Protein AF-D9IA15-F1 (afdb_monomer)

pLDDT: mean 74.92, std 21.13, range [34.94, 98.69]

Solvent-accessible surface area (backbone atoms only — not comparable to full-atom values): 10918 Å² total; per-residue (Å²): 131,85,79,84,73,92,75,78,98,64,88,63,81,56,64,67,62,35,51,58,47,46,58,55,49,53,54,52,48,52,52,50,48,54,51,46,24,70,76,64,78,39,89,44,71,47,84,44,70,44,101,82,72,50,74,47,75,50,49,75,66,58,60,62,61,53,48,55,53,44,51,67,69,75,46,79,80,67,70,79,88,61,93,85,77,78,96,66,95,73,83,55,70,68,56,56,53,51,52,52,50,52,52,51,50,52,46,65,77,61,70,74,61,72,66,54,62,63,48,51,54,53,51,53,50,53,52,54,52,53,48,52,53,54,49,50,52,54,51,53,60,59,59,78,72,68,88,87,86,87,88,83,83,88,85,90,83,89,87,84,87,86,82,80,72,90,126

Structure (mmCIF, N/CA/C/O backbone):
data_AF-D9IA15-F1
#
_entry.id   AF-D9IA15-F1
#
loop_
_atom_site.group_PDB
_atom_site.id
_atom_site.type_symbol
_atom_site.label_atom_id
_atom_site.label_alt_id
_atom_site.label_comp_id
_atom_site.label_asym_id
_atom_site.label_entity_id
_atom_site.label_seq_id
_atom_site.pdbx_PDB_ins_code
_atom_site.Cartn_x
_atom_site.Cartn_y
_atom_site.Cartn_z
_atom_site.occupancy
_atom_site.B_iso_or_equiv
_atom_site.auth_seq_id
_atom_site.aut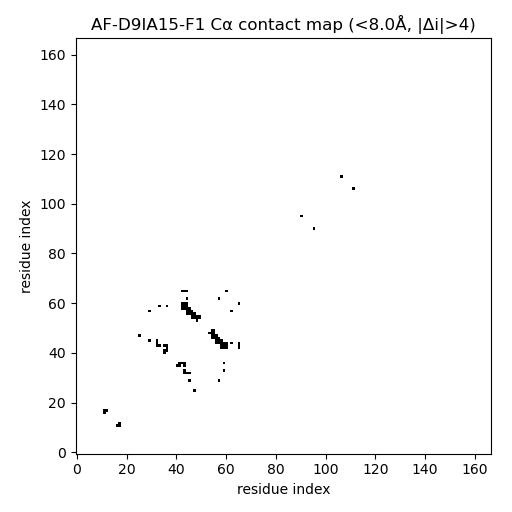h_comp_id
_atom_site.auth_asym_id
_atom_site.auth_atom_id
_atom_site.pdbx_PDB_model_num
ATOM 1 N N . MET A 1 1 ? 13.917 21.737 -16.383 1.00 47.88 1 MET A N 1
ATOM 2 C CA . MET A 1 1 ? 13.355 20.411 -16.019 1.00 47.88 1 MET A CA 1
ATOM 3 C C . MET A 1 1 ? 12.370 19.985 -17.099 1.00 47.88 1 MET A C 1
ATOM 5 O O . MET A 1 1 ? 11.579 20.823 -17.512 1.00 47.88 1 MET A O 1
ATOM 9 N N . ALA A 1 2 ? 12.398 18.733 -17.567 1.00 50.28 2 ALA A N 1
ATOM 10 C CA . ALA A 1 2 ? 11.436 18.267 -18.571 1.00 50.28 2 ALA A CA 1
ATOM 11 C C . ALA A 1 2 ? 10.003 18.272 -18.002 1.00 50.28 2 ALA A C 1
ATOM 13 O O . ALA A 1 2 ? 9.756 17.688 -16.943 1.00 50.28 2 ALA A O 1
ATOM 14 N N . ARG A 1 3 ? 9.051 18.919 -18.694 1.00 65.31 3 ARG A N 1
ATOM 15 C CA . ARG A 1 3 ? 7.629 18.853 -18.320 1.00 65.31 3 ARG A CA 1
ATOM 16 C C . ARG A 1 3 ? 7.146 17.406 -18.434 1.00 65.31 3 ARG A C 1
ATOM 18 O O . ARG A 1 3 ? 7.386 16.728 -19.429 1.00 65.31 3 ARG A O 1
ATOM 25 N N . ARG A 1 4 ? 6.439 16.935 -17.406 1.00 82.19 4 ARG A N 1
ATOM 26 C CA . ARG A 1 4 ? 5.844 15.596 -17.374 1.00 82.19 4 ARG A CA 1
ATOM 27 C C . ARG A 1 4 ? 4.696 15.538 -18.387 1.00 82.19 4 ARG A C 1
ATOM 29 O O . ARG A 1 4 ? 3.660 16.153 -18.160 1.00 82.19 4 ARG A O 1
ATOM 36 N N . GLY A 1 5 ? 4.895 14.826 -19.496 1.00 86.62 5 GLY A N 1
ATOM 37 C CA . GLY A 1 5 ? 3.876 14.668 -20.538 1.00 86.62 5 GLY A CA 1
ATOM 38 C C . GLY A 1 5 ? 2.603 13.971 -20.042 1.00 86.62 5 GLY A C 1
ATOM 39 O O . GLY A 1 5 ? 2.627 13.240 -19.044 1.00 86.62 5 GLY A O 1
ATOM 40 N N . ARG A 1 6 ? 1.491 14.185 -20.760 1.00 89.56 6 ARG A N 1
ATOM 41 C CA . ARG A 1 6 ? 0.230 13.453 -20.553 1.00 89.56 6 ARG A CA 1
ATOM 42 C C . ARG A 1 6 ? 0.479 11.954 -20.761 1.00 89.56 6 ARG A C 1
ATOM 44 O O . ARG A 1 6 ? 1.262 11.562 -21.620 1.00 89.56 6 ARG A O 1
ATOM 51 N N . VAL A 1 7 ? -0.173 11.119 -19.956 1.00 91.62 7 VAL A N 1
ATOM 52 C CA . VAL A 1 7 ? -0.067 9.655 -20.029 1.00 91.62 7 VAL A CA 1
ATOM 53 C C . VAL A 1 7 ? -1.474 9.078 -20.092 1.00 91.62 7 VAL A C 1
ATOM 55 O O . VAL A 1 7 ? -2.338 9.497 -19.326 1.00 91.62 7 VAL A O 1
ATOM 58 N N . GLU A 1 8 ? -1.688 8.119 -20.985 1.00 95.25 8 GLU A N 1
ATOM 59 C CA . GLU A 1 8 ? -2.946 7.380 -21.114 1.00 95.25 8 GLU A CA 1
ATOM 60 C C . GLU A 1 8 ? -3.242 6.547 -19.854 1.00 95.25 8 GLU A C 1
ATOM 62 O O . GLU A 1 8 ? -2.332 6.013 -19.208 1.00 95.25 8 GLU A O 1
ATOM 67 N N . LEU A 1 9 ? -4.524 6.408 -19.507 1.00 95.94 9 LEU A N 1
ATOM 68 C CA . LEU A 1 9 ? -4.978 5.563 -18.399 1.00 95.94 9 LEU A CA 1
ATOM 69 C C . LEU A 1 9 ? -5.140 4.110 -18.859 1.00 95.94 9 LEU A C 1
ATOM 71 O O . LEU A 1 9 ? -6.241 3.582 -18.954 1.00 95.94 9 LEU A O 1
ATOM 75 N N . ARG A 1 10 ? -4.006 3.464 -19.133 1.00 96.69 10 ARG A N 1
ATOM 76 C CA . ARG A 1 10 ? -3.908 2.021 -19.387 1.00 96.69 10 ARG A CA 1
ATOM 77 C C . ARG A 1 10 ? -2.707 1.411 -18.669 1.00 96.69 10 ARG A C 1
ATOM 79 O O . ARG A 1 10 ? -1.877 2.123 -18.089 1.00 96.69 10 ARG A O 1
ATOM 86 N N . ARG A 1 11 ? -2.607 0.083 -18.715 1.00 95.81 11 ARG A N 1
ATOM 87 C CA . ARG A 1 11 ? -1.421 -0.653 -18.270 1.00 95.81 11 ARG A CA 1
ATOM 88 C C . ARG A 1 11 ? -0.185 -0.155 -19.037 1.00 95.81 11 ARG A C 1
ATOM 90 O O . ARG A 1 11 ? -0.227 0.132 -20.229 1.00 95.81 11 ARG A O 1
ATOM 97 N N . ILE A 1 12 ? 0.913 0.023 -18.306 1.00 96.38 12 ILE A N 1
ATOM 98 C CA . ILE A 1 12 ? 2.218 0.389 -18.868 1.00 96.38 12 ILE A CA 1
ATOM 99 C C . ILE A 1 12 ? 2.915 -0.924 -19.194 1.00 96.38 12 ILE A C 1
ATOM 101 O O . ILE A 1 12 ? 3.236 -1.643 -18.251 1.00 96.38 12 ILE A O 1
ATOM 105 N N . GLU A 1 13 ? 3.143 -1.255 -20.465 1.00 96.69 13 GLU A N 1
ATOM 106 C CA . GLU A 1 13 ? 3.690 -2.579 -20.807 1.00 96.69 13 GLU A CA 1
ATOM 107 C C . GLU A 1 13 ? 5.184 -2.732 -20.515 1.00 96.69 13 GLU A C 1
ATOM 109 O O . GLU A 1 13 ? 5.575 -3.754 -19.944 1.00 96.69 13 GLU A O 1
ATOM 114 N N . ASP A 1 14 ? 5.999 -1.704 -20.781 1.00 96.12 14 ASP A N 1
ATOM 115 C CA . ASP A 1 14 ? 7.417 -1.719 -20.405 1.00 96.12 14 ASP A CA 1
ATOM 116 C C . ASP A 1 14 ? 7.585 -1.918 -18.888 1.00 96.12 14 ASP A C 1
ATOM 118 O O . ASP A 1 14 ? 7.129 -1.111 -18.069 1.00 96.12 14 ASP A O 1
ATOM 122 N N . ARG A 1 15 ? 8.276 -3.002 -18.519 1.00 95.75 15 ARG A N 1
ATOM 123 C CA . ARG A 1 15 ? 8.508 -3.426 -17.135 1.00 95.75 15 ARG A CA 1
ATOM 124 C C . ARG A 1 15 ? 9.293 -2.379 -16.346 1.00 95.75 15 ARG A C 1
ATOM 126 O O . ARG A 1 15 ? 8.945 -2.126 -15.192 1.00 95.75 15 ARG A O 1
ATOM 133 N N . THR A 1 16 ? 10.295 -1.746 -16.954 1.00 96.06 16 THR A N 1
ATOM 134 C CA . THR A 1 16 ? 11.171 -0.781 -16.271 1.00 96.06 16 THR A CA 1
ATOM 135 C C . THR A 1 16 ? 10.418 0.517 -15.983 1.00 96.06 16 THR A C 1
ATOM 137 O O . THR A 1 16 ? 10.344 0.959 -14.832 1.00 96.06 16 THR A O 1
ATOM 140 N N . SER A 1 17 ? 9.742 1.079 -16.989 1.00 95.00 17 SER A N 1
ATOM 141 C CA . SER A 1 17 ? 8.851 2.232 -16.821 1.00 95.00 17 SER A CA 1
ATOM 142 C C . SER A 1 17 ? 7.711 1.942 -15.852 1.00 95.00 17 SER A C 1
ATOM 144 O O . SER A 1 17 ? 7.372 2.814 -15.049 1.00 95.00 17 SER A O 1
ATOM 146 N N . ARG A 1 18 ? 7.120 0.738 -15.891 1.00 96.25 18 ARG A N 1
ATOM 147 C CA . ARG A 1 18 ? 6.071 0.317 -14.951 1.00 96.25 18 ARG A CA 1
ATOM 148 C C . ARG A 1 18 ? 6.595 0.301 -13.517 1.00 96.25 18 ARG A C 1
ATOM 150 O O . ARG A 1 18 ? 5.937 0.883 -12.661 1.00 96.25 18 ARG A O 1
ATOM 157 N N . GLN A 1 19 ? 7.784 -0.250 -13.262 1.00 96.38 19 GLN A N 1
ATOM 158 C CA . GLN A 1 19 ? 8.394 -0.281 -11.926 1.00 96.38 19 GLN A CA 1
ATOM 159 C C . GLN A 1 19 ? 8.701 1.128 -11.392 1.00 96.38 19 GLN A C 1
ATOM 161 O O . GLN A 1 19 ? 8.292 1.481 -10.285 1.00 96.38 19 GLN A O 1
ATOM 166 N N . VAL A 1 20 ? 9.358 1.979 -12.190 1.00 96.00 20 VAL A N 1
ATOM 167 C CA . VAL A 1 20 ? 9.688 3.360 -11.785 1.00 96.00 20 VAL A CA 1
ATOM 168 C C . VAL A 1 20 ? 8.420 4.189 -11.552 1.00 96.00 20 VAL A C 1
ATOM 170 O O . VAL A 1 20 ? 8.337 4.954 -10.585 1.00 96.00 20 VAL A O 1
ATOM 173 N N . ARG A 1 21 ? 7.405 4.042 -12.415 1.00 95.62 21 ARG A N 1
ATOM 174 C CA . ARG A 1 21 ? 6.117 4.734 -12.261 1.00 95.62 21 ARG A CA 1
ATOM 175 C C . ARG A 1 21 ? 5.307 4.183 -11.091 1.00 95.62 21 ARG A C 1
ATOM 177 O O . ARG A 1 21 ? 4.674 4.996 -10.428 1.00 95.62 21 ARG A O 1
ATOM 184 N N . PHE A 1 22 ? 5.349 2.881 -10.803 1.00 97.00 22 PHE A N 1
ATOM 185 C CA . PHE A 1 22 ? 4.730 2.282 -9.617 1.00 97.00 22 PHE A CA 1
ATOM 186 C C . PHE A 1 22 ? 5.306 2.904 -8.345 1.00 97.00 22 PHE A C 1
ATOM 188 O O . PHE A 1 22 ? 4.552 3.505 -7.587 1.00 97.00 22 PHE A O 1
ATOM 195 N N . SER A 1 23 ? 6.632 2.893 -8.167 1.00 96.94 23 SER A N 1
ATOM 196 C CA . SER A 1 23 ? 7.279 3.496 -6.992 1.00 96.94 23 SER A CA 1
ATOM 197 C C . SER A 1 23 ? 6.911 4.974 -6.814 1.00 96.94 23 SER A C 1
ATOM 199 O O . SER A 1 23 ? 6.528 5.385 -5.720 1.00 96.94 23 SER A O 1
ATOM 201 N N . LYS A 1 24 ? 6.946 5.770 -7.896 1.00 96.69 24 LYS A N 1
ATOM 202 C CA . LYS A 1 24 ? 6.597 7.202 -7.850 1.00 96.69 24 LYS A CA 1
ATOM 203 C C . LYS A 1 24 ? 5.101 7.460 -7.618 1.00 96.69 24 LYS A C 1
ATOM 205 O O . LYS A 1 24 ? 4.760 8.401 -6.908 1.00 96.69 24 LYS A O 1
ATOM 210 N N . ARG A 1 25 ? 4.201 6.663 -8.212 1.00 97.44 25 ARG A N 1
ATOM 211 C CA . ARG A 1 25 ? 2.742 6.797 -8.024 1.00 97.44 25 ARG A CA 1
ATOM 212 C C . ARG A 1 25 ? 2.315 6.334 -6.632 1.00 97.44 25 ARG A C 1
ATOM 214 O O . ARG A 1 25 ? 1.553 7.051 -6.002 1.00 97.44 25 ARG A O 1
ATOM 221 N N . ARG A 1 26 ? 2.852 5.216 -6.134 1.00 98.19 26 ARG A N 1
ATOM 222 C CA . ARG A 1 26 ? 2.612 4.702 -4.777 1.00 98.19 26 ARG A CA 1
ATOM 223 C C . AR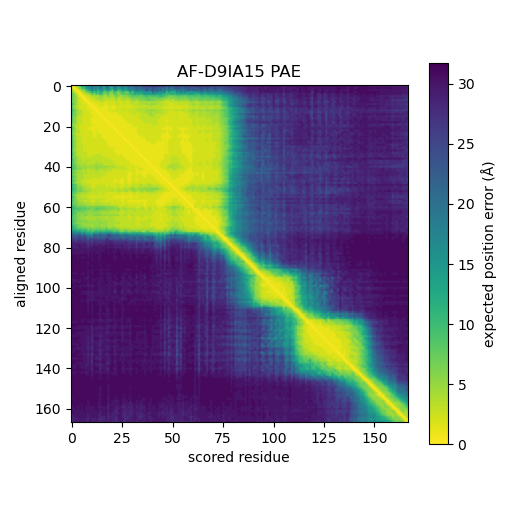G A 1 26 ? 3.019 5.723 -3.715 1.00 98.19 26 ARG A C 1
ATOM 225 O O . ARG A 1 26 ? 2.199 6.072 -2.879 1.00 98.19 26 ARG A O 1
ATOM 232 N N . ALA A 1 27 ? 4.235 6.268 -3.801 1.00 98.31 27 ALA A N 1
ATOM 233 C CA . ALA A 1 27 ? 4.694 7.305 -2.873 1.00 98.31 27 ALA A CA 1
ATOM 234 C C . ALA A 1 27 ? 3.824 8.578 -2.932 1.00 98.31 27 ALA A C 1
ATOM 236 O O . ALA A 1 27 ? 3.480 9.140 -1.897 1.00 98.31 27 ALA A O 1
ATOM 237 N N . GLY A 1 28 ? 3.420 9.010 -4.134 1.00 98.44 28 GLY A N 1
ATOM 238 C CA . GLY A 1 28 ? 2.511 10.149 -4.298 1.00 98.44 28 GLY A CA 1
ATOM 239 C C . GLY A 1 28 ? 1.103 9.900 -3.743 1.00 98.44 28 GLY A C 1
ATOM 240 O O . GLY A 1 28 ? 0.520 10.806 -3.156 1.00 98.44 28 GLY A O 1
ATOM 241 N N . LEU A 1 29 ? 0.577 8.681 -3.893 1.00 98.56 29 LEU A N 1
ATOM 242 C CA . LEU A 1 29 ? -0.713 8.268 -3.338 1.00 98.56 29 LEU A CA 1
ATOM 243 C C . LEU A 1 29 ? -0.671 8.220 -1.805 1.00 98.56 29 LEU A C 1
ATOM 245 O O . LEU A 1 29 ? -1.564 8.759 -1.166 1.00 98.56 29 LEU A O 1
ATOM 249 N N . PHE A 1 30 ? 0.395 7.663 -1.223 1.00 98.50 30 PHE A N 1
ATOM 250 C CA . PHE A 1 30 ? 0.586 7.617 0.231 1.00 98.50 30 PHE A CA 1
ATOM 251 C C . PHE A 1 30 ? 0.674 9.031 0.817 1.00 98.50 30 PHE A C 1
ATOM 253 O O . PHE A 1 30 ? 0.004 9.330 1.799 1.00 98.50 30 PHE A O 1
ATOM 260 N N . LYS A 1 31 ? 1.409 9.946 0.161 1.00 98.62 31 LYS A N 1
ATOM 261 C CA . LYS A 1 31 ? 1.434 11.362 0.562 1.00 98.62 31 LYS A CA 1
ATOM 262 C C . LYS A 1 31 ? 0.042 11.999 0.517 1.00 98.62 31 LYS A C 1
ATOM 264 O O . LYS A 1 31 ? -0.277 12.797 1.387 1.00 98.62 31 LYS A O 1
ATOM 269 N N . LYS A 1 32 ? -0.790 11.649 -0.471 1.00 98.56 32 LYS A N 1
ATOM 270 C CA . LYS A 1 32 ? -2.159 12.173 -0.586 1.00 98.56 32 LYS A CA 1
ATOM 271 C C . LYS A 1 32 ? -3.120 11.599 0.454 1.00 98.56 32 LYS A C 1
ATOM 273 O O . LYS A 1 32 ? -3.950 12.353 0.940 1.00 98.56 32 LYS A O 1
ATOM 278 N N . ALA A 1 33 ? -2.983 10.327 0.823 1.00 98.50 33 ALA A N 1
ATOM 279 C CA . ALA A 1 33 ? -3.736 9.740 1.931 1.00 98.50 33 ALA A CA 1
ATOM 280 C C . ALA A 1 33 ? -3.376 10.393 3.273 1.00 98.50 33 ALA A C 1
ATOM 282 O O . ALA A 1 33 ? -4.273 10.779 4.007 1.00 98.50 33 ALA A O 1
ATOM 283 N N . PHE A 1 34 ? -2.083 10.615 3.528 1.00 98.38 34 PHE A N 1
ATOM 284 C CA . PHE A 1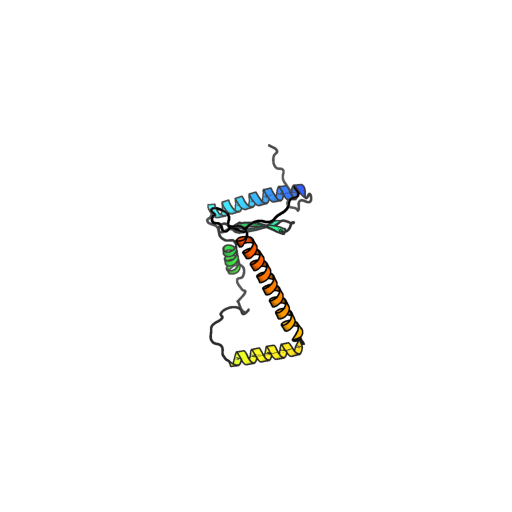 34 ? -1.593 11.331 4.710 1.00 98.38 34 PHE A CA 1
ATOM 285 C C . PHE A 1 34 ? -2.033 12.805 4.759 1.00 98.38 34 PHE A C 1
ATOM 287 O O . PHE A 1 34 ? -2.433 13.304 5.807 1.00 98.38 34 PHE A O 1
ATOM 294 N N . GLU A 1 35 ? -1.987 13.515 3.625 1.00 98.69 35 GLU A N 1
ATOM 295 C CA . GLU A 1 35 ? -2.532 14.876 3.533 1.00 98.69 35 GLU A CA 1
ATOM 296 C C . GLU A 1 35 ? -4.043 14.885 3.825 1.00 98.69 35 GLU A C 1
ATOM 298 O O . GLU A 1 35 ? -4.502 15.751 4.559 1.00 98.69 35 GLU A O 1
ATOM 303 N N . LEU A 1 36 ? -4.808 13.920 3.301 1.00 98.56 36 LEU A N 1
ATOM 304 C CA . LEU A 1 36 ? -6.248 13.810 3.549 1.00 98.56 36 LEU A CA 1
ATOM 305 C C . LEU A 1 36 ? -6.565 13.498 5.018 1.00 98.56 36 LEU A C 1
ATOM 307 O O . LEU A 1 36 ? -7.427 14.157 5.596 1.00 98.56 36 LEU A O 1
ATOM 311 N N . SER A 1 37 ? -5.868 12.532 5.624 1.00 98.12 37 SER A N 1
ATOM 312 C CA . SER A 1 37 ? -6.135 12.133 7.006 1.00 98.12 37 SER A CA 1
ATOM 313 C C . SER A 1 37 ? -5.860 13.265 7.991 1.00 98.12 37 SER A C 1
ATOM 315 O O . SER A 1 37 ? -6.652 13.483 8.897 1.00 98.12 37 SER A O 1
ATOM 317 N N . LEU A 1 38 ? -4.783 14.033 7.782 1.00 97.94 38 LEU A N 1
ATOM 318 C CA . LEU A 1 38 ? -4.449 15.170 8.645 1.00 97.94 38 LEU A CA 1
ATOM 319 C C . LEU A 1 38 ? -5.314 16.413 8.403 1.00 97.94 38 LEU A C 1
ATOM 321 O O . LEU A 1 38 ? -5.650 17.104 9.357 1.00 97.94 38 LEU A O 1
ATOM 325 N N . LEU A 1 39 ? -5.638 16.746 7.148 1.00 98.56 39 LEU A N 1
ATOM 326 C CA . LEU A 1 39 ? -6.372 17.982 6.838 1.00 98.56 39 LEU A CA 1
ATOM 327 C C . LEU A 1 39 ? -7.874 17.886 7.121 1.00 98.56 39 LEU A C 1
ATOM 329 O O . LEU A 1 39 ? -8.530 18.920 7.237 1.00 98.56 39 LEU A O 1
ATOM 333 N N . CYS A 1 40 ? -8.424 16.672 7.177 1.00 98.56 40 CYS A N 1
ATOM 334 C CA . CYS A 1 40 ? -9.862 16.435 7.303 1.00 98.56 40 CYS A CA 1
ATOM 335 C C . CYS A 1 40 ? -10.238 15.529 8.487 1.00 98.56 40 CYS A C 1
ATOM 337 O O . CYS A 1 40 ? -11.388 15.109 8.549 1.00 98.56 40 CYS A O 1
ATOM 339 N N . ASP A 1 41 ? -9.285 15.213 9.375 1.00 97.25 41 ASP A N 1
ATOM 340 C CA . ASP A 1 41 ? -9.438 14.268 10.499 1.00 97.25 41 ASP A CA 1
ATOM 341 C C . ASP A 1 41 ? -10.091 12.935 10.077 1.00 97.25 41 ASP A C 1
ATOM 343 O O . ASP A 1 41 ? -10.994 12.390 10.711 1.00 97.25 41 ASP A O 1
ATOM 347 N N . ALA A 1 42 ? -9.670 12.441 8.911 1.00 97.25 42 ALA A N 1
ATOM 348 C CA . ALA A 1 42 ? -10.251 11.273 8.266 1.00 97.25 42 ALA A CA 1
ATOM 349 C C . ALA A 1 42 ? -9.373 10.042 8.506 1.00 97.25 42 ALA A C 1
ATOM 351 O O . ALA A 1 42 ? -8.190 10.038 8.166 1.00 97.25 42 ALA A O 1
ATOM 352 N N . GLU A 1 43 ? -9.948 8.957 9.023 1.00 96.81 43 GLU A N 1
ATOM 353 C CA . GLU A 1 43 ? -9.216 7.695 9.124 1.00 96.81 43 GLU A CA 1
ATOM 354 C C . GLU A 1 43 ? -9.098 7.035 7.739 1.00 96.81 43 GLU A C 1
ATOM 356 O O . GLU A 1 43 ? -10.103 6.772 7.074 1.00 96.81 43 GLU A O 1
ATOM 361 N N . VAL A 1 44 ? -7.864 6.787 7.289 1.00 97.50 44 VAL A N 1
ATOM 362 C CA . VAL A 1 44 ? -7.555 6.308 5.935 1.00 97.50 44 VAL A CA 1
ATOM 363 C C . VAL A 1 44 ? -6.557 5.156 5.994 1.00 97.50 44 VAL A C 1
ATOM 365 O O . VAL A 1 44 ? -5.436 5.326 6.471 1.00 97.50 44 VAL A O 1
ATOM 368 N N . ALA A 1 45 ? -6.925 4.022 5.394 1.00 97.56 45 ALA A N 1
ATOM 369 C CA . ALA A 1 45 ? -6.032 2.900 5.121 1.00 97.56 45 ALA A CA 1
ATOM 370 C C . ALA A 1 45 ? -5.855 2.677 3.608 1.00 97.56 45 ALA A C 1
ATOM 372 O O . ALA A 1 45 ? -6.771 2.879 2.810 1.00 97.56 45 ALA A O 1
ATOM 373 N N . LEU A 1 46 ? -4.661 2.242 3.204 1.00 97.75 46 LEU A N 1
ATOM 374 C CA . LEU A 1 46 ? -4.303 1.881 1.834 1.00 97.75 46 LEU A CA 1
ATOM 375 C C . LEU A 1 46 ? -3.468 0.601 1.821 1.00 97.75 46 LEU A C 1
ATOM 377 O O . LEU A 1 46 ? -2.378 0.562 2.387 1.00 97.75 46 LEU A O 1
ATOM 381 N N . LEU A 1 47 ? -3.924 -0.393 1.061 1.00 97.50 47 LEU A N 1
ATOM 382 C CA . LEU A 1 47 ? -3.203 -1.635 0.779 1.00 97.50 47 LEU A CA 1
ATOM 383 C C . LEU A 1 47 ? -2.840 -1.675 -0.712 1.00 97.50 47 LEU A C 1
ATOM 385 O O . LEU A 1 47 ? -3.702 -1.518 -1.577 1.00 97.50 47 LEU A O 1
ATOM 389 N N . VAL A 1 48 ? -1.557 -1.858 -1.038 1.00 98.00 48 VAL A N 1
ATOM 390 C CA . VAL A 1 48 ? -1.059 -1.869 -2.423 1.00 98.00 48 VAL A 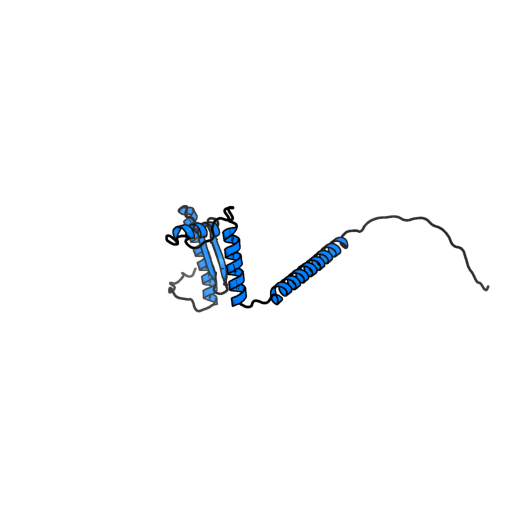CA 1
ATOM 391 C C . VAL A 1 48 ? -0.148 -3.069 -2.658 1.00 98.00 48 VAL A C 1
ATOM 393 O O . VAL A 1 48 ? 1.041 -3.045 -2.336 1.00 98.00 48 VAL A O 1
ATOM 396 N N . PHE A 1 49 ? -0.682 -4.096 -3.313 1.00 97.81 49 PHE A N 1
ATOM 397 C CA . PHE A 1 49 ? 0.103 -5.229 -3.796 1.00 97.81 49 PHE A CA 1
ATOM 398 C C . PHE A 1 49 ? 0.786 -4.892 -5.125 1.00 97.81 49 PHE A C 1
ATOM 400 O O . PHE A 1 49 ? 0.173 -4.391 -6.071 1.00 97.81 49 PHE A O 1
ATOM 407 N N . SER A 1 50 ? 2.084 -5.168 -5.214 1.00 95.38 50 SER A N 1
ATOM 408 C CA . SER A 1 50 ? 2.807 -5.131 -6.488 1.00 95.38 50 SER A CA 1
ATOM 409 C C . SER A 1 50 ? 2.590 -6.419 -7.297 1.00 95.38 50 SER A C 1
ATOM 411 O O . SER A 1 50 ? 2.314 -7.465 -6.712 1.00 95.38 50 SER A O 1
ATOM 413 N N . PRO A 1 51 ? 2.827 -6.414 -8.625 1.00 90.19 51 PRO A N 1
ATOM 414 C CA . PRO A 1 51 ? 2.789 -7.634 -9.444 1.00 90.19 51 PRO A CA 1
ATOM 415 C C . PRO A 1 51 ? 3.802 -8.724 -9.050 1.00 90.19 51 PRO A C 1
ATOM 417 O O . PRO A 1 51 ? 3.785 -9.797 -9.636 1.00 90.19 51 PRO A O 1
ATOM 420 N N . ALA A 1 52 ? 4.707 -8.441 -8.107 1.00 91.69 52 ALA A N 1
ATOM 421 C CA . ALA A 1 52 ? 5.653 -9.394 -7.531 1.00 91.69 52 ALA A CA 1
ATOM 422 C C . ALA A 1 52 ? 5.194 -9.916 -6.150 1.00 91.69 52 ALA A C 1
ATOM 424 O O . ALA A 1 52 ? 6.021 -10.358 -5.360 1.00 91.69 52 ALA A O 1
ATOM 425 N N . GLY A 1 53 ? 3.910 -9.770 -5.804 1.00 93.75 53 GLY A N 1
ATOM 426 C CA . GLY A 1 53 ? 3.330 -10.204 -4.525 1.00 93.75 53 GLY A CA 1
ATOM 427 C C . GLY A 1 53 ? 3.669 -9.317 -3.321 1.00 93.75 53 GLY A C 1
ATOM 428 O O . GLY A 1 53 ? 2.977 -9.373 -2.311 1.00 93.75 53 GLY A O 1
ATOM 429 N N . LYS A 1 54 ? 4.686 -8.447 -3.409 1.00 97.44 54 LYS A N 1
ATOM 430 C CA . LYS A 1 54 ? 5.062 -7.568 -2.293 1.00 97.44 54 LYS A CA 1
ATOM 431 C C . LYS A 1 54 ? 3.951 -6.566 -1.968 1.00 97.44 54 LYS A C 1
ATOM 433 O O . LYS A 1 54 ? 3.612 -5.742 -2.827 1.00 97.44 54 LYS A O 1
ATOM 438 N N . LEU A 1 55 ? 3.468 -6.631 -0.727 1.00 97.62 55 LEU A N 1
ATOM 439 C CA . LEU A 1 55 ? 2.597 -5.653 -0.082 1.00 97.62 55 LEU A CA 1
ATOM 440 C C . LEU A 1 55 ? 3.362 -4.359 0.234 1.00 97.62 55 LEU A C 1
ATOM 442 O O . LEU A 1 55 ? 4.551 -4.360 0.567 1.00 97.62 55 LEU A O 1
ATOM 446 N N . TYR A 1 56 ? 2.646 -3.250 0.117 1.00 98.12 56 TYR A N 1
ATOM 447 C CA . TYR A 1 56 ? 3.009 -1.946 0.635 1.00 98.12 56 TYR A CA 1
ATOM 448 C C . TYR A 1 56 ? 1.751 -1.306 1.202 1.00 98.12 56 TYR A C 1
ATOM 450 O O . TYR A 1 56 ? 0.737 -1.249 0.506 1.00 98.12 56 TYR A O 1
ATOM 458 N N . GLU A 1 57 ? 1.839 -0.760 2.403 1.00 97.56 57 GLU A N 1
ATOM 459 C CA . GLU A 1 57 ? 0.671 -0.258 3.116 1.00 97.56 57 GLU A CA 1
ATOM 460 C C . GLU A 1 57 ? 0.901 1.120 3.733 1.00 97.56 57 GLU A C 1
ATOM 462 O O . GLU A 1 57 ? 2.037 1.578 3.888 1.00 97.56 57 GLU A O 1
ATOM 467 N N . TYR A 1 58 ? -0.206 1.786 4.031 1.00 97.88 58 TYR A N 1
ATOM 468 C CA . TYR A 1 58 ? -0.275 3.017 4.800 1.00 97.88 58 TYR A CA 1
ATOM 469 C C . TYR A 1 58 ? -1.577 2.998 5.606 1.00 97.88 58 TYR A C 1
ATOM 471 O O . TYR A 1 58 ? -2.619 2.640 5.061 1.00 97.88 58 TYR A O 1
ATOM 479 N N . SER A 1 59 ? -1.523 3.415 6.867 1.00 97.44 59 SER A N 1
ATOM 480 C CA . SER A 1 59 ? -2.696 3.716 7.687 1.00 97.44 59 SER A CA 1
ATOM 481 C C . SER A 1 59 ? -2.445 5.009 8.461 1.00 97.44 59 SER A C 1
ATOM 483 O O . SER A 1 59 ? -1.301 5.314 8.809 1.00 97.44 59 SER A O 1
ATOM 485 N N . SER A 1 60 ? -3.501 5.779 8.714 1.00 97.06 60 SER A N 1
ATOM 486 C CA . SER A 1 60 ? -3.479 6.890 9.672 1.00 97.06 60 SER A CA 1
ATOM 487 C C . SER A 1 60 ? -3.538 6.414 11.131 1.00 97.06 60 SER A C 1
ATOM 489 O O . SER A 1 60 ? -3.153 7.165 12.023 1.00 97.06 60 SER A O 1
ATOM 491 N N . ALA A 1 61 ? -4.011 5.185 11.364 1.00 93.06 61 ALA A N 1
ATOM 492 C CA . ALA A 1 61 ? -4.123 4.519 12.664 1.00 93.06 61 ALA A CA 1
ATOM 493 C C . ALA A 1 61 ? -3.623 3.058 12.537 1.00 93.06 61 ALA A C 1
ATOM 495 O O . ALA A 1 61 ? -2.590 2.825 11.909 1.00 93.06 61 ALA A O 1
ATOM 496 N N . SER A 1 62 ? -4.323 2.064 13.100 1.00 95.00 62 SER A N 1
ATOM 497 C CA . SER A 1 62 ? -4.094 0.642 12.783 1.00 95.00 62 SER A CA 1
ATOM 498 C C . SER A 1 62 ? -4.782 0.260 11.470 1.00 95.00 62 SER A C 1
ATOM 500 O O . SER A 1 62 ? -5.766 0.883 11.078 1.00 95.00 62 SER A O 1
ATOM 502 N N . ILE A 1 63 ? -4.259 -0.732 10.745 1.00 95.69 63 ILE A N 1
ATOM 503 C CA . ILE A 1 63 ? -4.886 -1.184 9.490 1.00 95.69 63 ILE A CA 1
ATOM 504 C C . ILE A 1 63 ? -6.029 -2.160 9.788 1.00 95.69 63 ILE A C 1
ATOM 506 O O . ILE A 1 63 ? -7.059 -2.137 9.120 1.00 95.69 63 ILE A O 1
ATOM 510 N N . GLU A 1 64 ? -5.860 -2.930 10.860 1.00 94.88 64 GLU A N 1
ATOM 511 C CA . GLU A 1 64 ? -6.826 -3.825 11.483 1.00 94.88 64 GLU A CA 1
ATOM 512 C C . GLU A 1 64 ? -8.047 -3.029 11.950 1.00 94.88 64 GLU A C 1
ATOM 514 O O . GLU A 1 64 ? -9.151 -3.292 11.497 1.00 94.88 64 GLU A O 1
ATOM 519 N N . GLY A 1 65 ? -7.854 -1.957 12.730 1.00 95.25 65 GLY A N 1
ATOM 520 C CA . GLY A 1 65 ? -8.962 -1.125 13.214 1.00 95.25 65 GLY A CA 1
ATOM 521 C C . GLY A 1 65 ? -9.749 -0.448 12.087 1.00 95.25 65 GLY A C 1
ATOM 522 O O . GLY A 1 65 ? -10.979 -0.400 12.133 1.00 95.25 65 GLY A O 1
ATOM 523 N N . THR A 1 66 ? -9.077 0.018 11.027 1.00 95.06 66 THR A N 1
ATOM 524 C CA . THR A 1 66 ? -9.779 0.535 9.840 1.00 95.06 66 THR A CA 1
ATOM 525 C C . THR A 1 66 ? -10.548 -0.567 9.107 1.00 95.06 66 THR A C 1
ATOM 527 O O . THR A 1 66 ? -11.653 -0.318 8.620 1.00 95.06 66 THR A O 1
ATOM 530 N N . TYR A 1 67 ? -9.998 -1.781 9.038 1.00 94.12 67 TYR A N 1
ATOM 531 C CA . TYR A 1 67 ? -10.635 -2.934 8.405 1.00 94.12 67 TYR A CA 1
ATOM 532 C C . TYR A 1 67 ? -11.844 -3.455 9.198 1.00 94.12 67 TYR A C 1
ATOM 534 O O . TYR A 1 67 ? -12.885 -3.724 8.602 1.00 94.12 67 TYR A O 1
ATOM 542 N N . ASP A 1 68 ? -11.754 -3.512 10.525 1.00 93.31 68 ASP A N 1
ATOM 543 C CA . ASP A 1 68 ? -12.835 -3.945 11.414 1.00 93.31 68 ASP A CA 1
ATOM 544 C C . ASP A 1 68 ? -14.023 -2.977 11.341 1.00 93.31 68 ASP A C 1
ATOM 546 O O . ASP A 1 68 ? -15.171 -3.396 11.176 1.00 93.31 68 ASP A O 1
ATOM 550 N N . ARG A 1 69 ? -13.757 -1.660 11.357 1.00 93.31 69 ARG A N 1
ATOM 551 C CA . ARG A 1 69 ? -14.795 -0.645 11.103 1.00 93.31 69 ARG A CA 1
ATOM 552 C C . ARG A 1 69 ? -15.367 -0.782 9.691 1.00 93.31 69 ARG A C 1
ATOM 554 O O . ARG A 1 69 ? -16.581 -0.703 9.519 1.00 93.31 69 ARG A O 1
ATOM 561 N N . TYR A 1 70 ? -14.533 -1.030 8.677 1.00 93.94 70 TYR A N 1
ATOM 562 C CA . TYR A 1 70 ? -15.023 -1.304 7.323 1.00 93.94 70 TYR A CA 1
ATOM 563 C C . TYR A 1 70 ? -15.960 -2.520 7.291 1.00 93.94 70 TYR A C 1
ATOM 565 O O . TYR A 1 70 ? -17.014 -2.424 6.671 1.00 93.94 70 TYR A O 1
ATOM 573 N N . GLN A 1 71 ? -15.651 -3.620 7.985 1.00 92.94 71 GLN A N 1
ATOM 574 C CA . GLN A 1 71 ? -16.542 -4.783 8.054 1.00 92.94 71 GLN A CA 1
ATOM 575 C C . GLN A 1 71 ? -17.908 -4.426 8.662 1.00 92.94 71 GLN A C 1
ATOM 577 O O . GLN A 1 71 ? -18.939 -4.782 8.092 1.00 92.94 71 GLN A O 1
ATOM 582 N N . GLN A 1 72 ? -17.925 -3.649 9.750 1.00 90.75 72 GLN A N 1
ATOM 583 C CA . GLN A 1 72 ? -19.157 -3.196 10.411 1.00 90.75 72 GLN A CA 1
ATOM 584 C C . GLN A 1 72 ? -20.053 -2.335 9.497 1.00 90.75 72 GLN A C 1
ATOM 586 O O . GLN A 1 72 ? -21.275 -2.442 9.563 1.00 90.75 72 GLN A O 1
ATOM 591 N N . PHE A 1 73 ? -19.468 -1.498 8.629 1.00 86.88 73 PHE A N 1
ATOM 592 C CA . PHE A 1 73 ? -20.220 -0.584 7.752 1.00 86.88 73 PHE A CA 1
ATOM 593 C C . PHE A 1 73 ? -20.487 -1.107 6.335 1.00 86.88 73 PHE A C 1
ATOM 595 O O . PHE A 1 73 ? -21.476 -0.711 5.720 1.00 86.88 73 PHE A O 1
ATOM 602 N N . ALA A 1 74 ? -19.611 -1.950 5.786 1.00 81.12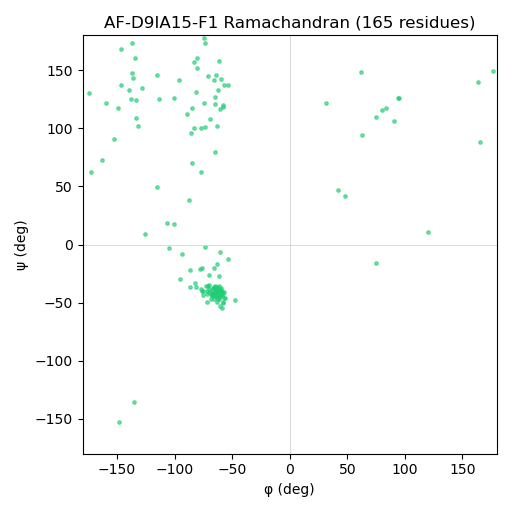 74 ALA A N 1
ATOM 603 C CA . ALA A 1 74 ? -19.700 -2.454 4.413 1.00 81.12 74 ALA A CA 1
ATOM 604 C C . ALA A 1 74 ? -20.427 -3.800 4.300 1.00 81.12 74 ALA A C 1
ATOM 606 O O . ALA A 1 74 ? -20.737 -4.231 3.188 1.00 81.12 74 ALA A O 1
ATOM 607 N N . VAL A 1 75 ? -20.739 -4.439 5.433 1.00 68.69 75 VAL A N 1
ATOM 608 C CA . VAL A 1 75 ? -21.550 -5.662 5.503 1.00 68.69 75 VAL A CA 1
ATOM 609 C C . VAL A 1 75 ? -22.893 -5.436 6.243 1.00 68.69 75 VAL A C 1
ATOM 611 O O . VAL A 1 75 ? -23.255 -6.230 7.114 1.00 68.69 75 VAL A O 1
ATOM 614 N N . PRO A 1 76 ? -23.694 -4.395 5.918 1.00 57.62 76 PRO A N 1
ATOM 615 C CA . PRO A 1 76 ? -25.028 -4.247 6.487 1.00 57.62 76 PRO A CA 1
ATOM 616 C C . PRO A 1 76 ? -25.951 -5.286 5.835 1.00 57.62 76 PRO A C 1
ATOM 618 O O . PRO A 1 76 ? -26.394 -5.112 4.700 1.00 57.62 76 PRO A O 1
ATOM 621 N N . GLY A 1 77 ? -26.217 -6.389 6.536 1.00 57.69 77 GLY A N 1
ATOM 622 C CA . GLY A 1 77 ? -27.098 -7.456 6.043 1.00 57.69 77 GLY A CA 1
ATOM 623 C C . GLY A 1 77 ? -26.466 -8.841 5.899 1.00 57.69 77 GLY A C 1
ATOM 624 O O . GLY A 1 77 ? -27.123 -9.733 5.374 1.00 57.69 77 GLY A O 1
ATOM 625 N N . ARG A 1 78 ? -25.247 -9.073 6.411 1.00 54.66 78 ARG A N 1
ATOM 626 C CA . ARG A 1 78 ? -24.990 -10.386 7.021 1.00 54.66 78 ARG A CA 1
ATOM 627 C C . ARG A 1 78 ? -25.464 -10.299 8.460 1.00 54.66 78 ARG A C 1
ATOM 629 O O . ARG A 1 78 ? -24.739 -9.813 9.324 1.00 54.66 78 ARG A O 1
ATOM 636 N N . THR A 1 79 ? -26.691 -10.749 8.702 1.00 45.38 79 THR A N 1
ATOM 637 C CA . THR A 1 79 ? -26.995 -11.306 10.016 1.00 45.38 79 THR A CA 1
ATOM 638 C C . THR A 1 79 ? -25.960 -12.394 10.290 1.00 45.38 79 THR A C 1
ATOM 640 O O . THR A 1 79 ? -25.597 -13.161 9.393 1.00 45.38 79 THR A O 1
ATOM 643 N N . LEU A 1 80 ? -25.441 -12.441 11.515 1.00 49.16 80 LEU A N 1
ATOM 644 C CA . LEU A 1 80 ? -24.660 -13.582 11.979 1.00 49.16 80 LEU A CA 1
ATOM 645 C C . LEU A 1 80 ? -25.625 -14.723 12.330 1.00 49.16 80 LEU A C 1
ATOM 647 O O . LEU A 1 80 ? -25.678 -15.178 13.463 1.00 49.16 80 LEU A O 1
ATOM 651 N N . ASP A 1 81 ? -26.351 -15.192 11.312 1.00 45.75 81 ASP A N 1
ATOM 652 C CA . ASP A 1 81 ? -26.964 -16.524 11.259 1.00 45.75 81 ASP A CA 1
ATOM 653 C C . ASP A 1 81 ? -25.937 -17.528 10.690 1.00 45.75 81 ASP A C 1
ATOM 655 O O . ASP A 1 81 ? -26.241 -18.397 9.875 1.00 45.75 81 ASP A O 1
ATOM 659 N N . GLN A 1 82 ? -24.675 -17.354 11.085 1.00 43.12 82 GLN A N 1
ATOM 660 C CA . GLN A 1 82 ? -23.624 -18.352 10.981 1.00 43.12 82 GLN A CA 1
ATOM 661 C C . GLN A 1 82 ? -22.923 -18.349 12.336 1.00 43.12 82 GLN A C 1
ATOM 663 O O . GLN A 1 82 ? -22.281 -17.371 12.721 1.00 43.12 82 GLN A O 1
ATOM 668 N N . GLU A 1 83 ? -23.149 -19.431 13.065 1.00 49.25 83 GLU A N 1
ATOM 669 C CA . GLU A 1 83 ? -22.714 -19.661 14.436 1.00 49.25 83 GLU A CA 1
ATOM 670 C C . GLU A 1 83 ? -21.188 -19.553 14.556 1.00 49.25 83 GLU A C 1
ATOM 672 O O . GLU A 1 83 ? -20.474 -20.324 13.927 1.00 49.25 83 GLU A O 1
ATOM 677 N N . ASP A 1 84 ? -20.704 -18.599 15.357 1.00 41.22 84 ASP A N 1
ATOM 678 C CA . ASP A 1 84 ? -19.445 -18.700 16.117 1.00 41.22 84 ASP A CA 1
ATOM 679 C C . ASP A 1 84 ? -19.315 -17.496 17.071 1.00 41.22 84 ASP A C 1
ATOM 681 O O . ASP A 1 84 ? -18.424 -16.646 16.989 1.00 41.22 84 ASP A O 1
ATOM 685 N N . ALA A 1 85 ? -20.264 -17.399 18.003 1.00 43.50 85 ALA A N 1
ATOM 686 C CA . ALA A 1 85 ? -20.172 -16.502 19.145 1.00 43.50 85 ALA A CA 1
ATOM 687 C C . ALA A 1 85 ? -20.620 -17.224 20.419 1.00 43.50 85 ALA A C 1
ATOM 689 O O . ALA A 1 85 ? -21.563 -18.007 20.413 1.00 43.50 85 ALA A O 1
ATOM 690 N N . THR A 1 86 ? -19.937 -16.896 21.517 1.00 40.81 86 THR A N 1
ATOM 691 C CA . THR A 1 86 ? -20.213 -17.326 22.896 1.00 40.81 86 THR A CA 1
ATOM 692 C C . THR A 1 86 ? -20.112 -18.828 23.186 1.00 40.81 86 THR A C 1
ATOM 694 O O . THR A 1 86 ? -21.094 -19.561 23.188 1.00 40.81 86 THR A O 1
ATOM 697 N N . VAL A 1 87 ? -18.925 -19.226 23.661 1.00 41.41 87 VAL A N 1
ATOM 698 C CA . VAL A 1 87 ? -18.813 -20.225 24.736 1.00 41.41 87 VAL A CA 1
ATOM 699 C C . VAL A 1 87 ? -19.442 -19.618 25.998 1.00 41.41 87 VAL A C 1
ATOM 701 O O . VAL A 1 87 ? -18.760 -19.062 26.860 1.00 41.41 87 VAL A O 1
ATOM 704 N N . SER A 1 88 ? -20.770 -19.650 26.072 1.00 40.53 88 SER A N 1
ATOM 705 C CA . SER A 1 88 ? -21.513 -19.495 27.318 1.00 40.53 88 SER A CA 1
ATOM 706 C C . SER A 1 88 ? -21.593 -20.864 27.985 1.00 40.53 88 SER A C 1
ATOM 708 O O . SER A 1 88 ? -22.155 -21.795 27.410 1.00 40.53 88 SER A O 1
ATOM 710 N N . ASN A 1 89 ? -21.013 -20.987 29.179 1.00 47.66 89 ASN A N 1
ATOM 711 C CA . ASN A 1 89 ? -21.104 -22.202 29.985 1.00 47.66 89 ASN A CA 1
ATOM 712 C C . ASN A 1 89 ? -22.565 -22.466 30.373 1.00 47.66 89 ASN A C 1
ATOM 714 O O . ASN A 1 89 ? -23.046 -21.827 31.298 1.00 47.66 89 ASN A O 1
ATOM 718 N N . ASP A 1 90 ? -23.216 -23.405 29.692 1.00 47.41 90 ASP A N 1
ATOM 719 C CA . ASP A 1 90 ? -24.388 -24.159 30.159 1.00 47.41 90 ASP A CA 1
ATOM 720 C C . ASP A 1 90 ? -24.532 -25.403 29.259 1.00 47.41 90 ASP A C 1
ATOM 722 O O . ASP A 1 90 ? -25.372 -25.477 28.361 1.00 47.41 90 ASP A O 1
ATOM 726 N N . GLU A 1 91 ? -23.635 -26.380 29.439 1.00 51.22 91 GLU A N 1
ATOM 727 C CA . GLU A 1 91 ? -23.687 -27.633 28.679 1.00 51.22 91 GLU A CA 1
ATOM 728 C C . GLU A 1 91 ? -24.777 -28.568 29.222 1.00 51.22 91 GLU A C 1
ATOM 730 O O . GLU A 1 91 ? -24.572 -29.299 30.193 1.00 51.22 91 GLU A O 1
ATOM 735 N N . ASP A 1 92 ? -25.929 -28.589 28.548 1.00 55.16 92 ASP A N 1
ATOM 736 C CA . ASP A 1 92 ? -26.904 -29.672 28.680 1.00 55.16 92 ASP A CA 1
ATOM 737 C C . ASP A 1 92 ? -26.244 -31.005 28.249 1.00 55.16 92 ASP A C 1
ATOM 739 O O . ASP A 1 92 ? -25.874 -31.158 27.075 1.00 55.16 92 ASP A O 1
ATOM 743 N N . PRO A 1 93 ? -26.101 -32.000 29.151 1.00 52.50 93 PRO A N 1
ATOM 744 C CA . PRO A 1 93 ? -25.445 -33.272 28.839 1.00 52.50 93 PRO A CA 1
ATOM 745 C C . PRO A 1 93 ? -26.171 -34.083 27.754 1.00 52.50 93 PRO A C 1
ATOM 747 O O . PRO A 1 93 ? -25.573 -34.988 27.167 1.00 52.50 93 PRO A O 1
ATOM 750 N N . SER A 1 94 ? -27.433 -33.755 27.459 1.00 59.34 94 SER A N 1
ATOM 751 C CA . SER A 1 94 ? -28.209 -34.335 26.360 1.00 59.34 94 SER A CA 1
ATOM 752 C C . SER A 1 94 ? -27.609 -33.973 24.995 1.00 59.34 94 SER A C 1
ATOM 754 O O . SER A 1 94 ? -27.523 -34.824 24.110 1.00 59.34 94 SER A O 1
ATOM 756 N N . ASN A 1 95 ? -27.121 -32.734 24.846 1.00 60.00 95 ASN A N 1
ATOM 757 C CA . ASN A 1 95 ? -26.542 -32.220 23.603 1.00 60.00 95 ASN A CA 1
ATOM 758 C C . ASN A 1 95 ? -25.168 -32.854 23.308 1.00 60.00 95 ASN A C 1
ATOM 760 O O . ASN A 1 95 ? -24.872 -33.243 22.180 1.00 60.00 95 ASN A O 1
ATOM 764 N N . MET A 1 96 ? -24.329 -33.057 24.331 1.00 57.28 96 MET A N 1
ATOM 765 C CA . MET A 1 96 ? -23.064 -33.784 24.147 1.00 57.28 96 MET A CA 1
ATOM 766 C C . MET A 1 96 ? -23.283 -35.208 23.619 1.00 57.28 96 MET A C 1
ATOM 768 O O . MET A 1 96 ? -22.555 -35.650 22.731 1.00 57.28 96 MET A O 1
ATOM 772 N N . GLN A 1 97 ? -24.296 -35.924 24.118 1.00 69.75 97 GLN A N 1
ATOM 773 C CA . GLN A 1 97 ? -24.590 -37.284 23.659 1.00 69.75 97 GLN A CA 1
ATOM 774 C C . GLN A 1 97 ? -25.096 -37.312 22.210 1.00 69.75 97 GLN A C 1
ATOM 776 O O . GLN A 1 97 ? -24.668 -38.181 21.447 1.00 69.75 97 GLN A O 1
ATOM 781 N N . SER A 1 98 ? -25.928 -36.349 21.789 1.00 70.81 98 SER A N 1
ATOM 782 C CA . SER A 1 98 ? -26.346 -36.246 20.383 1.00 70.81 98 SER A CA 1
ATOM 783 C C . SER A 1 98 ? -25.175 -35.913 19.458 1.00 70.81 98 SER A C 1
ATOM 785 O O . SER A 1 98 ? -25.011 -36.577 18.437 1.00 70.81 98 SER A O 1
ATOM 787 N N . ARG A 1 99 ? -24.290 -34.982 19.843 1.00 70.62 99 ARG A N 1
ATOM 788 C CA . ARG A 1 99 ? -23.094 -34.641 19.048 1.00 70.62 99 ARG A CA 1
ATOM 789 C C . ARG A 1 99 ? -22.107 -35.806 18.947 1.00 70.62 99 ARG A C 1
ATOM 791 O O . ARG A 1 99 ? -21.566 -36.052 17.874 1.00 70.62 99 ARG A O 1
ATOM 798 N N . LEU A 1 100 ? -21.900 -36.569 20.023 1.00 73.19 100 LEU A N 1
ATOM 799 C CA . LEU A 1 100 ? -21.087 -37.793 19.982 1.00 73.19 100 LEU A CA 1
ATOM 800 C C . LEU A 1 100 ? -21.716 -38.871 19.084 1.00 73.19 100 LEU A C 1
ATOM 802 O O . LEU A 1 100 ? -20.987 -39.564 18.376 1.00 73.19 100 LEU A O 1
ATOM 806 N N . SER A 1 101 ? -23.049 -38.981 19.062 1.00 74.94 101 SER A N 1
ATOM 807 C CA . SER A 1 101 ? -23.772 -39.870 18.145 1.00 74.94 101 SER A CA 1
ATOM 808 C C . SER A 1 101 ? -23.610 -39.452 16.678 1.00 74.94 101 SER A C 1
ATOM 810 O O . SER A 1 101 ? -23.387 -40.313 15.831 1.00 74.94 101 SER A O 1
ATOM 812 N N . GLU A 1 102 ? -23.692 -38.156 16.363 1.00 73.88 102 GLU A N 1
ATOM 813 C CA . GLU A 1 102 ? -23.459 -37.641 15.004 1.00 73.88 102 GLU A CA 1
ATOM 814 C C . GLU A 1 102 ? -22.009 -37.840 14.553 1.00 73.88 102 GLU A C 1
ATOM 816 O O . GLU A 1 102 ? -21.773 -38.299 13.438 1.00 73.88 102 GLU A O 1
ATOM 821 N N . ILE A 1 103 ? -21.032 -37.571 15.425 1.00 71.44 103 ILE A N 1
ATOM 822 C CA . ILE A 1 103 ? -19.609 -37.807 15.138 1.00 71.44 103 ILE A CA 1
ATOM 823 C C . ILE A 1 103 ? -19.348 -39.301 14.899 1.00 71.44 103 ILE A C 1
ATOM 825 O O . ILE A 1 103 ? -18.612 -39.653 13.978 1.00 71.44 103 ILE A O 1
ATOM 829 N N . ALA A 1 104 ? -19.969 -40.192 15.680 1.00 73.62 104 ALA A N 1
ATOM 830 C CA . ALA A 1 104 ? -19.865 -41.635 15.471 1.00 73.62 104 ALA A CA 1
ATOM 831 C C . ALA A 1 104 ? -20.504 -42.079 14.142 1.00 73.62 104 ALA A C 1
ATOM 833 O O . ALA A 1 104 ? -19.891 -42.856 13.414 1.00 73.62 104 ALA A O 1
ATOM 834 N N . ALA A 1 105 ? -21.685 -41.557 13.792 1.00 73.06 105 ALA A N 1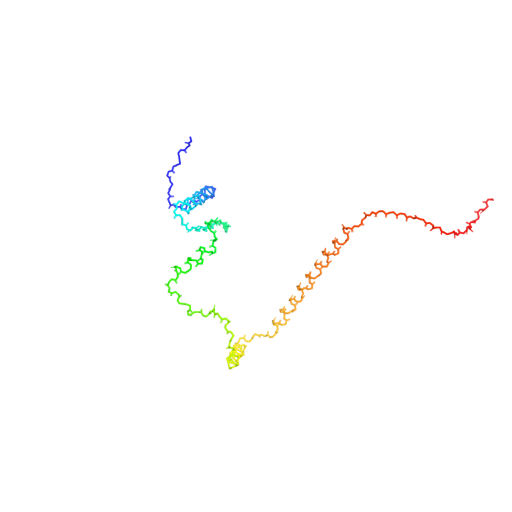
ATOM 835 C CA . ALA A 1 105 ? -22.338 -41.835 12.511 1.00 73.06 105 ALA A CA 1
ATOM 836 C C . ALA A 1 105 ? -21.490 -41.349 11.321 1.00 73.06 105 ALA A C 1
ATOM 838 O O . ALA A 1 105 ? -21.209 -42.116 10.404 1.00 73.06 105 ALA A O 1
ATOM 839 N N . TRP A 1 106 ? -20.981 -40.116 11.384 1.00 72.06 106 TRP A N 1
ATOM 840 C CA . TRP A 1 106 ? -20.100 -39.557 10.358 1.00 72.06 106 TRP A CA 1
ATOM 841 C C . TRP A 1 106 ? -18.778 -40.334 10.235 1.00 72.06 106 TRP A C 1
ATOM 843 O O . TRP A 1 106 ? -18.280 -40.541 9.129 1.00 72.06 106 TRP A O 1
ATOM 853 N N . SER A 1 107 ? -18.226 -40.817 11.352 1.00 66.88 107 SER A N 1
ATOM 854 C CA . SER A 1 107 ? -17.021 -41.659 11.371 1.00 66.88 107 SER A CA 1
ATOM 855 C C . SER A 1 107 ? -17.239 -43.024 10.699 1.00 66.88 107 SER A C 1
ATOM 857 O O . SER A 1 107 ? -16.355 -43.507 9.989 1.00 66.88 107 SER A O 1
ATOM 859 N N . LEU A 1 108 ? -18.431 -43.616 10.853 1.00 63.84 108 LEU A N 1
ATOM 860 C CA . LEU A 1 108 ? -18.821 -44.852 10.164 1.00 63.84 108 LEU A CA 1
ATOM 861 C C . LEU A 1 108 ? -18.959 -44.644 8.647 1.00 63.84 108 LEU A C 1
ATOM 863 O O . LEU A 1 108 ? -18.469 -45.470 7.881 1.00 63.84 108 LEU A O 1
ATOM 867 N N . ASP A 1 109 ? -19.555 -43.529 8.213 1.00 59.28 109 ASP A N 1
ATOM 868 C CA . ASP A 1 109 ? -19.737 -43.210 6.788 1.00 59.28 109 ASP A CA 1
ATOM 869 C C . ASP A 1 109 ? -18.422 -42.864 6.059 1.00 59.28 109 ASP A C 1
ATOM 871 O O . ASP A 1 109 ? -18.323 -43.043 4.844 1.00 59.28 109 ASP A O 1
ATOM 875 N N . ASN A 1 110 ? -17.401 -42.372 6.775 1.00 60.97 110 ASN A N 1
ATOM 876 C CA . ASN A 1 110 ? -16.151 -41.882 6.173 1.00 60.97 110 ASN A CA 1
ATOM 877 C C . ASN A 1 110 ? -14.942 -42.827 6.322 1.00 60.97 110 ASN A C 1
ATOM 879 O O . ASN A 1 110 ? -13.882 -42.516 5.783 1.00 60.97 110 ASN A O 1
ATOM 883 N N . ASN A 1 111 ? -15.082 -43.966 7.019 1.00 59.66 111 ASN A N 1
ATOM 884 C CA . ASN A 1 111 ? -14.057 -45.017 7.178 1.00 59.66 111 ASN A CA 1
ATOM 885 C C . ASN A 1 111 ? -12.628 -44.469 7.430 1.00 59.66 111 ASN A C 1
ATOM 887 O O . ASN A 1 111 ? -11.654 -44.866 6.784 1.00 59.66 111 ASN A O 1
ATOM 891 N N . ALA A 1 112 ? -12.507 -43.511 8.351 1.00 54.81 112 ALA A N 1
ATOM 892 C CA . ALA A 1 112 ? -11.230 -42.908 8.719 1.00 54.81 112 ALA A CA 1
ATOM 893 C C . ALA A 1 112 ? -10.512 -43.790 9.755 1.00 54.81 112 ALA A C 1
ATOM 895 O O . ALA A 1 112 ? -10.834 -43.770 10.944 1.00 54.81 112 ALA A O 1
ATOM 896 N N . ASP A 1 113 ? -9.546 -44.590 9.301 1.00 55.28 113 ASP A N 1
ATOM 897 C CA . ASP A 1 113 ? -8.866 -45.570 10.147 1.00 55.28 113 ASP A CA 1
ATOM 898 C C . ASP A 1 113 ? -8.028 -44.937 11.276 1.00 55.28 113 ASP A C 1
ATOM 900 O O . ASP A 1 113 ? -7.245 -44.003 11.084 1.00 55.28 113 ASP A O 1
ATOM 904 N N . ASN A 1 114 ? -8.065 -45.585 12.447 1.00 58.09 114 ASN A N 1
ATOM 905 C CA . ASN A 1 114 ? -7.237 -45.320 13.641 1.00 58.09 114 ASN A CA 1
ATOM 906 C C . ASN A 1 114 ? -5.704 -45.306 13.364 1.00 58.09 114 ASN A C 1
ATOM 908 O O . ASN A 1 114 ? -4.897 -44.855 14.181 1.00 58.09 114 ASN A O 1
ATOM 912 N N . SER A 1 115 ? -5.289 -45.781 12.184 1.00 55.44 115 SER A N 1
ATOM 913 C CA . SER A 1 115 ? -3.936 -45.645 11.633 1.00 55.44 115 SER A CA 1
ATOM 914 C C . SER A 1 115 ? -3.397 -44.211 11.728 1.00 55.44 115 SER A C 1
ATOM 916 O O . SER A 1 115 ? -2.271 -44.009 12.206 1.00 55.44 115 SER A O 1
ATOM 918 N N . ASP A 1 116 ? -4.193 -43.220 11.321 1.00 64.00 116 ASP A N 1
ATOM 919 C CA . ASP A 1 116 ? -3.709 -41.854 11.101 1.00 64.00 116 ASP A CA 1
ATOM 920 C C . ASP A 1 116 ? -3.506 -41.084 12.408 1.00 64.00 116 ASP A C 1
ATOM 922 O O . ASP A 1 116 ? -2.476 -40.424 12.573 1.00 64.00 116 ASP A O 1
ATOM 926 N N . ALA A 1 117 ? -4.395 -41.262 13.391 1.00 67.94 117 ALA A N 1
ATOM 927 C CA . ALA A 1 117 ? -4.220 -40.713 14.737 1.00 67.94 117 ALA A CA 1
ATOM 928 C C . ALA A 1 117 ? -2.908 -41.212 15.373 1.00 67.94 117 ALA A C 1
ATOM 930 O O . ALA A 1 117 ? -2.058 -40.416 15.779 1.00 67.94 117 ALA A O 1
ATOM 931 N N . SER A 1 118 ? -2.671 -42.531 15.341 1.00 63.31 118 SER A N 1
ATOM 932 C CA . SER A 1 118 ? -1.436 -43.125 15.874 1.00 63.31 118 SER A CA 1
ATOM 933 C C . SER A 1 118 ? -0.173 -42.713 15.103 1.00 63.31 118 SER A C 1
ATOM 935 O O . SER A 1 118 ? 0.942 -42.876 15.604 1.00 63.31 118 SER A O 1
ATOM 937 N N . SER A 1 119 ? -0.313 -42.247 13.860 1.00 69.56 119 SER A N 1
ATOM 938 C CA . SER A 1 119 ? 0.797 -41.795 13.015 1.00 69.56 119 SER A CA 1
ATOM 939 C C . SER A 1 119 ? 1.130 -40.322 13.267 1.00 69.56 119 SER A C 1
ATOM 941 O O . SER A 1 119 ? 2.309 -39.967 13.341 1.00 69.56 119 SER A O 1
ATOM 943 N N . LEU A 1 120 ? 0.112 -39.492 13.512 1.00 72.81 120 LEU A N 1
ATOM 944 C CA . LEU A 1 120 ? 0.260 -38.107 13.964 1.00 72.81 120 LEU A CA 1
ATOM 945 C C . LEU A 1 120 ? 0.934 -38.019 15.342 1.00 72.81 120 LEU A C 1
ATOM 947 O O . LEU A 1 120 ? 1.887 -37.257 15.495 1.00 72.81 120 LEU A O 1
ATOM 951 N N . GLU A 1 121 ? 0.538 -38.850 16.313 1.00 76.88 121 GLU A N 1
ATOM 952 C CA . GLU A 1 121 ? 1.190 -38.905 17.637 1.00 76.88 121 GLU A CA 1
ATOM 953 C C . GLU A 1 121 ? 2.685 -39.266 17.549 1.00 76.88 121 GLU A C 1
ATOM 955 O O . GLU A 1 121 ? 3.533 -38.661 18.215 1.00 76.88 121 GLU A O 1
ATOM 960 N N . LYS A 1 122 ? 3.042 -40.235 16.691 1.00 78.06 122 LYS A N 1
ATOM 961 C CA . LYS A 1 122 ? 4.446 -40.617 16.449 1.00 78.06 122 LYS A CA 1
ATOM 962 C C . LYS A 1 122 ? 5.245 -39.453 15.858 1.00 78.06 122 LYS A C 1
ATOM 964 O O . LYS A 1 122 ? 6.379 -39.224 16.280 1.00 78.06 122 LYS A O 1
ATOM 969 N N . LEU A 1 123 ? 4.662 -38.712 14.913 1.00 74.75 123 LEU A N 1
ATOM 970 C CA . LEU A 1 123 ? 5.298 -37.550 14.292 1.00 74.75 123 LEU A CA 1
ATOM 971 C C . LEU A 1 123 ? 5.498 -36.403 15.297 1.00 74.75 123 LEU A C 1
ATOM 973 O O . LEU A 1 123 ? 6.582 -35.820 15.355 1.00 74.75 123 LEU A O 1
ATOM 977 N N . GLU A 1 124 ? 4.494 -36.122 16.131 1.00 87.56 124 GLU A N 1
ATOM 978 C CA . GLU A 1 124 ? 4.572 -35.102 17.182 1.00 87.56 124 GLU A CA 1
ATOM 979 C C . GLU A 1 124 ? 5.689 -35.418 18.193 1.00 87.56 124 GLU A C 1
ATOM 98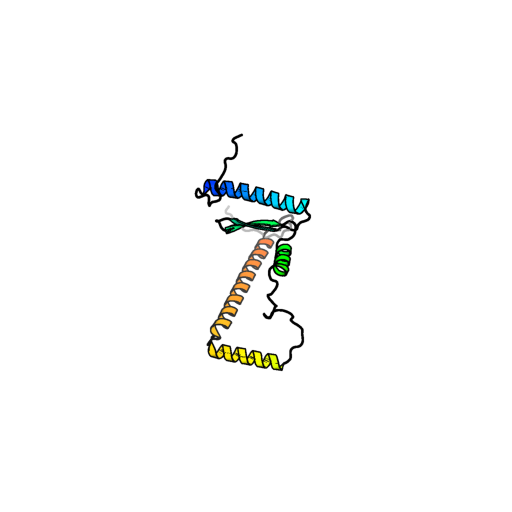1 O O . GLU A 1 124 ? 6.494 -34.547 18.544 1.00 87.56 124 GLU A O 1
ATOM 986 N N . LYS A 1 125 ? 5.797 -36.685 18.614 1.00 88.62 125 LYS A N 1
ATOM 987 C CA . LYS A 1 125 ? 6.855 -37.150 19.519 1.00 88.62 125 LYS A CA 1
ATOM 988 C C . LYS A 1 125 ? 8.254 -36.965 18.921 1.00 88.62 125 LYS A C 1
ATOM 990 O O . LYS A 1 125 ? 9.129 -36.416 19.589 1.00 88.62 125 LYS A O 1
ATOM 995 N N . LEU A 1 126 ? 8.453 -37.354 17.658 1.00 84.44 126 LEU A N 1
ATOM 996 C CA . LEU A 1 126 ? 9.733 -37.185 16.957 1.00 84.44 126 LEU A CA 1
ATOM 997 C C . LEU A 1 126 ? 10.156 -35.710 16.862 1.00 84.44 126 LEU A C 1
ATOM 999 O O . LEU A 1 126 ? 11.333 -35.395 17.051 1.00 84.44 126 LEU A O 1
ATOM 1003 N N . LEU A 1 127 ? 9.208 -34.799 16.621 1.00 82.69 127 LEU A N 1
ATOM 1004 C CA . LEU A 1 127 ? 9.471 -33.358 16.584 1.00 82.69 127 LEU A CA 1
ATOM 1005 C C . LEU A 1 127 ? 9.862 -32.805 17.965 1.00 82.69 127 LEU A C 1
ATOM 1007 O O . LEU A 1 127 ? 10.839 -32.059 18.063 1.00 82.69 127 LEU A O 1
ATOM 1011 N N . LYS A 1 128 ? 9.163 -33.207 19.037 1.00 88.88 128 LYS A N 1
ATOM 1012 C CA . LYS A 1 128 ? 9.495 -32.820 20.423 1.00 88.88 128 LYS A CA 1
ATOM 1013 C C . LYS A 1 128 ? 10.901 -33.283 20.826 1.00 88.88 128 LYS A C 1
ATOM 1015 O O . LYS A 1 128 ? 11.664 -32.498 21.394 1.00 88.88 128 LYS A O 1
ATOM 1020 N N . ASP A 1 129 ? 11.272 -34.518 20.492 1.00 87.75 129 ASP A N 1
ATOM 1021 C CA . ASP A 1 129 ? 12.595 -35.065 20.813 1.00 87.75 129 ASP A CA 1
ATOM 1022 C C . ASP A 1 129 ? 13.714 -34.378 20.005 1.00 87.75 129 ASP A C 1
ATOM 1024 O O . ASP A 1 129 ? 14.740 -33.990 20.573 1.00 87.75 129 ASP A O 1
ATOM 1028 N N . ALA A 1 130 ? 13.506 -34.124 18.708 1.00 86.19 130 ALA A N 1
ATOM 1029 C CA . ALA A 1 130 ? 14.451 -33.373 17.876 1.00 86.19 130 ALA A CA 1
ATOM 1030 C C . ALA A 1 130 ? 14.671 -31.932 18.382 1.00 86.19 130 ALA A C 1
ATOM 1032 O O . ALA A 1 130 ? 15.803 -31.430 18.382 1.00 86.19 130 ALA A O 1
ATOM 1033 N N . LEU A 1 131 ? 13.608 -31.275 18.856 1.00 85.25 131 LEU A N 1
ATOM 1034 C CA . LEU A 1 131 ? 13.673 -29.927 19.414 1.00 85.25 131 LEU A CA 1
ATOM 1035 C C . LEU A 1 131 ? 14.433 -29.919 20.751 1.00 85.25 131 LEU A C 1
ATOM 1037 O O . LEU A 1 131 ? 15.394 -29.162 20.888 1.00 85.25 131 LEU A O 1
ATOM 1041 N N . ARG A 1 132 ? 14.134 -30.854 21.667 1.00 86.75 132 ARG A N 1
ATOM 1042 C CA . ARG A 1 132 ? 14.882 -31.040 22.928 1.00 86.75 132 ARG A CA 1
ATOM 1043 C C . ARG A 1 132 ? 16.373 -31.311 22.692 1.00 86.75 132 ARG A C 1
ATOM 1045 O O . ARG A 1 132 ? 17.212 -30.761 23.407 1.00 86.75 132 ARG A O 1
ATOM 1052 N N . ILE A 1 133 ? 16.733 -32.123 21.693 1.00 82.06 133 ILE A N 1
ATOM 1053 C CA . ILE A 1 133 ? 18.139 -32.365 21.311 1.00 82.06 133 ILE A CA 1
ATOM 1054 C C . ILE A 1 133 ? 18.798 -31.072 20.810 1.00 82.06 133 ILE A C 1
ATOM 1056 O O . ILE A 1 133 ? 19.944 -30.783 21.159 1.00 82.06 133 ILE A O 1
ATOM 1060 N N . THR A 1 134 ? 18.085 -30.284 20.004 1.00 78.81 134 THR A N 1
ATOM 1061 C CA . THR A 1 134 ? 18.584 -29.019 19.444 1.00 78.81 134 THR A CA 1
ATOM 1062 C C . THR A 1 134 ? 18.805 -27.971 20.538 1.00 78.81 134 THR A C 1
ATOM 1064 O O . THR A 1 134 ? 19.853 -27.323 20.571 1.00 78.81 134 THR A O 1
ATOM 1067 N N . GLU A 1 135 ? 17.878 -27.853 21.489 1.00 80.62 135 GLU A N 1
ATOM 1068 C CA . GLU A 1 135 ? 18.018 -26.985 22.661 1.00 80.62 135 GLU A CA 1
ATOM 1069 C C . GLU A 1 135 ? 19.144 -27.445 23.588 1.00 80.62 135 GLU A C 1
ATOM 1071 O O . GLU A 1 135 ? 19.960 -26.622 23.998 1.00 80.62 135 GLU A O 1
ATOM 1076 N N . SER A 1 136 ? 19.268 -28.751 23.840 1.00 76.75 136 SER A N 1
ATOM 1077 C CA . SER A 1 136 ? 20.354 -29.312 24.658 1.00 76.75 136 SER A CA 1
ATOM 1078 C C . SER A 1 136 ? 21.731 -29.048 24.038 1.00 76.75 136 SER A C 1
ATOM 1080 O O . SER A 1 136 ? 22.668 -28.655 24.728 1.00 76.75 136 SER A O 1
ATOM 1082 N N . LYS A 1 137 ? 21.866 -29.180 22.711 1.00 74.19 137 LYS A N 1
ATOM 1083 C CA . LYS A 1 137 ? 23.096 -28.799 21.993 1.00 74.19 137 LYS A CA 1
ATOM 1084 C C . LYS A 1 137 ? 23.383 -27.299 22.113 1.00 74.19 137 LYS A C 1
ATOM 1086 O O . LYS A 1 137 ? 24.539 -26.913 22.266 1.00 74.19 137 LYS A O 1
ATOM 1091 N N . LYS A 1 138 ? 22.346 -26.455 22.088 1.00 73.00 138 LYS A N 1
ATOM 1092 C CA . LYS A 1 138 ? 22.454 -24.997 22.251 1.00 73.00 138 LYS A CA 1
ATOM 1093 C C . LYS A 1 138 ? 22.841 -24.587 23.679 1.00 73.00 138 LYS A C 1
ATOM 1095 O O . LYS A 1 138 ? 23.585 -23.620 23.832 1.00 73.00 138 LYS A O 1
ATOM 1100 N N . THR A 1 139 ? 22.392 -25.299 24.716 1.00 64.38 139 THR A N 1
ATOM 1101 C CA . THR A 1 139 ? 22.802 -25.041 26.109 1.00 64.38 139 THR A CA 1
ATOM 1102 C C . THR A 1 139 ? 24.221 -25.537 26.388 1.00 64.38 139 THR A C 1
ATOM 1104 O O . THR A 1 139 ? 25.013 -24.770 26.932 1.00 64.38 139 THR A O 1
ATOM 1107 N N . LEU A 1 140 ? 24.593 -26.734 25.917 1.00 64.12 140 LEU A N 1
ATOM 1108 C CA . LEU A 1 140 ? 25.970 -27.254 25.972 1.00 64.12 140 LEU A CA 1
ATOM 1109 C C . LEU A 1 140 ? 26.971 -26.322 25.266 1.00 64.12 140 LEU A C 1
ATOM 1111 O O . LEU A 1 140 ? 28.003 -25.969 25.836 1.00 64.12 140 LEU A O 1
ATOM 1115 N N . ALA A 1 141 ? 26.637 -25.836 24.065 1.00 61.84 141 ALA A N 1
ATOM 1116 C CA . ALA A 1 141 ? 27.464 -24.866 23.342 1.00 61.84 141 ALA A CA 1
ATOM 1117 C C . ALA A 1 141 ? 27.636 -23.529 24.093 1.00 61.84 141 ALA A C 1
ATOM 1119 O O . ALA A 1 141 ? 28.649 -22.858 23.914 1.00 61.84 141 ALA A O 1
ATOM 1120 N N . LYS A 1 142 ? 26.672 -23.152 24.945 1.00 60.31 142 LYS A N 1
ATOM 1121 C CA . LYS A 1 142 ? 26.706 -21.924 25.755 1.00 60.31 142 LYS A CA 1
ATOM 1122 C C . LYS A 1 142 ? 27.437 -22.102 27.095 1.00 60.31 142 LYS A C 1
ATOM 1124 O O . LYS A 1 142 ? 27.893 -21.116 27.663 1.00 60.31 142 LYS A O 1
ATOM 1129 N N . GLN A 1 143 ? 27.565 -23.334 27.596 1.00 59.38 143 GLN A N 1
ATOM 1130 C CA . GLN A 1 143 ? 28.348 -23.651 28.798 1.00 59.38 143 GLN A CA 1
ATOM 1131 C C . GLN A 1 143 ? 29.850 -23.771 28.496 1.00 59.38 143 GLN A C 1
ATOM 1133 O O . GLN A 1 143 ? 30.663 -23.276 29.269 1.00 59.38 143 GLN A O 1
ATOM 1138 N N . ASN A 1 144 ? 30.232 -24.316 27.335 1.00 57.06 144 ASN A N 1
ATOM 1139 C CA . ASN A 1 144 ? 31.644 -24.415 26.932 1.00 57.06 144 ASN A CA 1
ATOM 1140 C C . ASN A 1 144 ? 32.290 -23.079 26.501 1.00 57.06 144 ASN A C 1
ATOM 1142 O O . ASN A 1 144 ? 33.478 -23.058 26.188 1.00 57.06 144 ASN A O 1
ATOM 1146 N N . SER A 1 145 ? 31.545 -21.968 26.470 1.00 54.72 145 SER A N 1
ATOM 1147 C CA . SER A 1 145 ? 32.031 -20.662 25.997 1.00 54.72 145 SER A CA 1
ATOM 1148 C C . SER A 1 145 ? 32.276 -19.628 27.108 1.00 54.72 145 SER A C 1
ATOM 1150 O O . SER A 1 145 ? 32.311 -18.433 26.817 1.00 54.72 145 SER A O 1
ATOM 1152 N N . GLY A 1 146 ? 32.403 -20.040 28.376 1.00 52.62 146 GLY A N 1
ATOM 1153 C CA . GLY A 1 146 ? 32.582 -19.107 29.495 1.00 52.62 146 GLY A CA 1
ATOM 1154 C C . GLY A 1 146 ? 33.327 -19.695 30.692 1.00 52.62 146 GLY A C 1
ATOM 1155 O O . GLY A 1 146 ? 32.696 -20.205 31.610 1.00 52.62 146 GLY A O 1
ATOM 1156 N N . GLY A 1 147 ? 34.658 -19.562 30.717 1.00 40.19 147 GLY A N 1
ATOM 1157 C CA . GLY A 1 147 ? 35.451 -19.893 31.907 1.00 40.19 147 GLY A CA 1
ATOM 1158 C C . GLY A 1 147 ? 36.954 -20.035 31.669 1.00 40.19 147 GLY A C 1
ATOM 1159 O O . GLY A 1 147 ? 37.448 -21.141 31.480 1.00 40.19 147 GLY A O 1
ATOM 1160 N N . SER A 1 148 ? 37.703 -18.933 31.758 1.00 42.12 148 SER A N 1
ATOM 1161 C CA . SER A 1 148 ? 39.162 -18.979 31.926 1.00 42.12 148 SER A CA 1
ATOM 1162 C C . SER A 1 148 ? 39.663 -17.776 32.725 1.00 42.12 148 SER A C 1
ATOM 1164 O O . SER A 1 148 ? 39.513 -16.653 32.245 1.00 42.12 148 SER A O 1
ATOM 1166 N N . THR A 1 149 ? 40.261 -17.992 33.907 1.00 41.25 149 THR A N 1
ATOM 1167 C CA . THR A 1 149 ? 41.457 -17.281 34.439 1.00 41.25 149 THR A CA 1
ATOM 1168 C C . THR A 1 149 ? 41.836 -17.725 35.871 1.00 41.25 149 THR A C 1
ATOM 1170 O O . THR A 1 149 ? 40.973 -18.033 36.681 1.00 41.25 149 THR A O 1
ATOM 1173 N N . SER A 1 150 ? 43.148 -17.663 36.147 1.00 40.09 150 SER A N 1
ATOM 1174 C CA . SER A 1 150 ? 43.879 -17.607 37.439 1.00 40.09 150 SER A CA 1
ATOM 1175 C C . SER A 1 150 ? 44.064 -18.820 38.388 1.00 40.09 150 SER A C 1
ATOM 1177 O O . SER A 1 150 ? 43.201 -19.178 39.176 1.00 40.09 150 SER A O 1
ATOM 1179 N N . GLU A 1 151 ? 45.338 -19.252 38.423 1.00 37.53 151 GLU A N 1
ATOM 1180 C CA . GLU A 1 151 ? 46.255 -19.279 39.592 1.00 37.53 151 GLU A CA 1
ATOM 1181 C C . GLU A 1 151 ? 46.481 -20.506 40.520 1.00 37.53 151 GLU A C 1
ATOM 1183 O O . GLU A 1 151 ? 45.612 -20.964 41.249 1.00 37.53 151 GLU A O 1
ATOM 1188 N N . ARG A 1 152 ? 47.793 -20.822 40.611 1.00 34.94 152 ARG A N 1
ATOM 1189 C CA . ARG A 1 152 ? 48.618 -21.362 41.724 1.00 34.94 152 ARG A CA 1
ATOM 1190 C C . ARG A 1 152 ? 48.624 -22.866 42.072 1.00 34.94 152 ARG A C 1
ATOM 1192 O O . ARG A 1 152 ? 47.691 -23.434 42.618 1.00 34.94 152 ARG A O 1
ATOM 1199 N N . ALA A 1 153 ? 49.820 -23.436 41.878 1.00 39.91 153 ALA A N 1
ATOM 1200 C CA . ALA A 1 153 ? 50.418 -24.554 42.628 1.00 39.91 153 ALA A CA 1
ATOM 1201 C C . ALA A 1 153 ? 50.902 -24.057 44.036 1.00 39.91 153 ALA A C 1
ATOM 1203 O O . ALA A 1 153 ? 50.816 -22.840 44.243 1.00 39.91 153 ALA A O 1
ATOM 1204 N N . PRO A 1 154 ? 51.459 -24.867 44.987 1.00 54.88 154 PRO A N 1
ATOM 1205 C CA . PRO A 1 154 ? 52.372 -26.007 44.763 1.00 54.88 154 PRO A CA 1
ATOM 1206 C C . PRO A 1 154 ? 52.272 -27.182 45.789 1.00 54.88 154 PRO A C 1
ATOM 1208 O O . PRO A 1 154 ? 51.247 -27.363 46.436 1.00 54.88 154 PRO A O 1
ATOM 1211 N N . THR A 1 155 ? 53.392 -27.911 45.958 1.00 45.91 155 THR A N 1
ATOM 1212 C CA . THR A 1 155 ? 53.719 -29.083 46.820 1.00 45.91 155 THR A CA 1
ATOM 1213 C C . THR A 1 155 ? 53.451 -30.441 46.150 1.00 45.91 155 THR A C 1
ATOM 1215 O O . THR A 1 155 ? 52.334 -30.724 45.741 1.00 45.91 155 THR A O 1
ATOM 1218 N N . ASP A 1 156 ? 54.474 -31.189 45.718 1.00 38.66 156 ASP A N 1
ATOM 1219 C CA . ASP A 1 156 ? 55.601 -31.839 46.436 1.00 38.66 156 ASP A CA 1
ATOM 1220 C C . ASP A 1 156 ? 55.214 -33.208 47.021 1.00 38.66 156 ASP A C 1
ATOM 1222 O O . ASP A 1 156 ? 54.338 -33.286 47.875 1.00 38.66 156 ASP A O 1
ATOM 1226 N N . LEU A 1 157 ? 55.879 -34.268 46.536 1.00 46.78 157 LEU A N 1
ATOM 1227 C CA . LEU A 1 157 ? 56.417 -35.379 47.335 1.00 46.78 157 LEU A CA 1
ATOM 1228 C C . LEU A 1 157 ? 57.243 -36.330 46.443 1.00 46.78 157 LEU A C 1
ATOM 1230 O O . LEU A 1 157 ? 56.815 -36.737 45.363 1.00 46.78 157 LEU A O 1
ATOM 1234 N N . GLY A 1 158 ? 58.457 -36.652 46.895 1.00 38.16 158 GLY A N 1
ATOM 1235 C CA . GLY A 1 158 ? 59.504 -37.308 46.104 1.00 38.16 158 GLY A CA 1
ATOM 1236 C C . GLY A 1 158 ? 59.352 -38.805 45.779 1.00 38.16 158 GLY A C 1
ATOM 1237 O O . GLY A 1 158 ? 58.506 -39.522 46.303 1.00 38.16 158 GLY A O 1
ATOM 1238 N N . GLY A 1 159 ? 60.276 -39.285 44.938 1.00 42.00 159 GLY A N 1
ATOM 1239 C CA . GLY A 1 159 ? 60.488 -40.698 44.602 1.00 42.00 159 GLY A CA 1
ATOM 1240 C C . GLY A 1 159 ? 61.896 -40.911 44.029 1.00 42.00 159 GLY A C 1
ATOM 1241 O O . GLY A 1 159 ? 62.285 -40.250 43.069 1.00 42.00 159 GLY A O 1
ATOM 1242 N N . MET A 1 160 ? 62.707 -41.768 44.657 1.00 45.53 160 MET A N 1
ATOM 1243 C CA . MET A 1 160 ? 64.169 -41.800 44.471 1.00 45.53 160 MET A CA 1
ATOM 1244 C C . MET A 1 160 ? 64.676 -42.829 43.438 1.00 45.53 160 MET A C 1
ATOM 1246 O O . MET A 1 160 ? 64.225 -43.966 43.406 1.00 45.53 160 MET A O 1
ATOM 1250 N N . ARG A 1 161 ? 65.705 -42.405 42.686 1.00 47.84 161 ARG A N 1
ATOM 1251 C CA . ARG A 1 161 ? 66.865 -43.146 42.125 1.00 47.84 161 ARG A CA 1
ATOM 1252 C C . ARG A 1 161 ? 66.754 -44.633 41.720 1.00 47.84 161 ARG A C 1
ATOM 1254 O O . ARG A 1 161 ? 66.744 -45.512 42.574 1.00 47.84 161 ARG A O 1
ATOM 1261 N N . MET A 1 162 ? 67.053 -44.858 40.431 1.00 48.16 162 MET A N 1
ATOM 1262 C CA . MET A 1 162 ? 68.111 -45.747 39.879 1.00 48.16 162 MET A CA 1
ATOM 1263 C C . MET A 1 162 ? 68.661 -45.109 38.571 1.00 48.16 162 MET A C 1
ATOM 1265 O O . MET A 1 162 ? 68.060 -44.146 38.102 1.00 48.16 162 MET A O 1
ATOM 1269 N N . GLY A 1 163 ? 69.772 -45.520 37.936 1.00 40.81 163 GLY A N 1
ATOM 1270 C CA . GLY A 1 163 ? 70.826 -46.491 38.295 1.00 40.81 163 GLY A CA 1
ATOM 1271 C C . GLY A 1 163 ? 71.678 -46.906 37.067 1.00 40.81 163 GLY A C 1
ATOM 1272 O O . GLY A 1 163 ? 71.109 -47.116 36.003 1.00 40.81 163 GLY A O 1
ATOM 1273 N N . GLY A 1 164 ? 73.011 -47.045 37.211 1.00 40.06 164 GLY A N 1
ATOM 1274 C CA . GLY A 1 164 ? 73.963 -47.379 36.116 1.00 40.06 164 GLY A CA 1
ATOM 1275 C C . GLY A 1 164 ? 74.609 -46.134 35.467 1.00 40.06 164 GLY A C 1
ATOM 1276 O O . GLY A 1 164 ? 73.880 -45.215 35.116 1.00 40.06 164 GLY A O 1
ATOM 1277 N N . ARG A 1 165 ? 75.939 -45.957 35.339 1.00 48.53 165 ARG A N 1
ATOM 1278 C CA . ARG A 1 165 ? 77.096 -46.888 35.389 1.00 48.53 165 ARG A CA 1
ATOM 1279 C C . ARG A 1 165 ? 77.073 -47.968 34.291 1.00 48.53 165 ARG A C 1
ATOM 1281 O O . ARG A 1 165 ? 76.004 -48.442 33.941 1.00 48.53 165 ARG A O 1
ATOM 1288 N N . LEU A 1 166 ? 78.194 -48.468 33.772 1.00 47.44 166 LEU A N 1
ATOM 1289 C CA . LEU A 1 166 ? 79.599 -48.130 34.057 1.00 47.44 166 LEU A CA 1
ATOM 1290 C C . LEU A 1 166 ? 80.076 -46.890 33.274 1.00 47.44 166 LEU A C 1
ATOM 1292 O O . LEU A 1 166 ? 79.482 -46.556 32.254 1.00 47.44 166 LEU A O 1
ATOM 1296 N N . GLU A 1 167 ? 81.110 -46.167 33.713 1.00 50.50 167 GLU A N 1
ATOM 1297 C CA . GLU A 1 167 ? 82.024 -46.397 34.865 1.00 50.50 167 GLU A CA 1
ATOM 1298 C C . GLU A 1 167 ? 81.612 -45.774 36.218 1.00 50.50 167 GLU A C 1
ATOM 1300 O O . GLU A 1 167 ? 80.638 -44.995 36.278 1.00 50.50 167 GLU A O 1
#

Mean predicted aligned error: 20.83 Å

Foldseek 3Di:
DDDDDDDDPDDDPPPVCNVVVCVVVVVVVLVVQVVCCVVPVDWDKDWDADPVRDIDIDTPDDPVVVVVVCCVPVPPPPDCP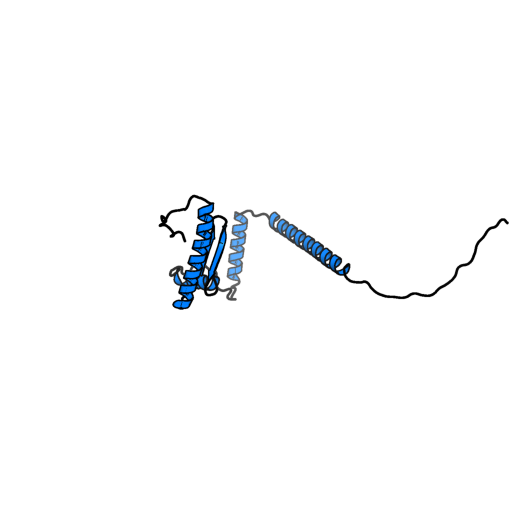PDDDDPPPDDDVVVVVVVVVVVVVVCVVPVDDPVVVVVVVVVVVVVVVVVVVVVVVVVVVVVVPDDDDDDDDDDDDDDDDDDDDDD

Radius of gyration: 36.39 Å; Cα contacts (8 Å, |Δi|>4): 52; chains: 1; bounding box: 110×68×68 Å

Nearest PDB structures (foldseek):
  3mu6-assembly1_B  TM=9.822E-01  e=1.330E-06  Homo sapiens
  3p57-assembly1_D  TM=7.749E-01  e=3.561E-07  Homo sapiens
  6wc2-assembly2_C  TM=7.610E-01  e=4.950E-07  Homo sapiens
  1n6j-assembly1_A  TM=7.509E-01  e=6.443E-07  Homo sapiens
  1hbx-assembly1_A  TM=7.618E-01  e=6.100E-04  Homo sapiens

Sequence (167 aa):
MARRGRVELRRIEDRTSRQVRFSKRRAGLFKKAFELSLLCDAEVALLVFSPAGKLYEYSSASIEGTYDRYQQFAVPGRTLDQEDATVSNDEDPSNMQSRLSEIAAWSLDNNADNSDASSLEKLEKLLKDALRITESKKTLAKQNSGGSTSERAPTDLGGMRMGGRLE

Organism: Hordeum v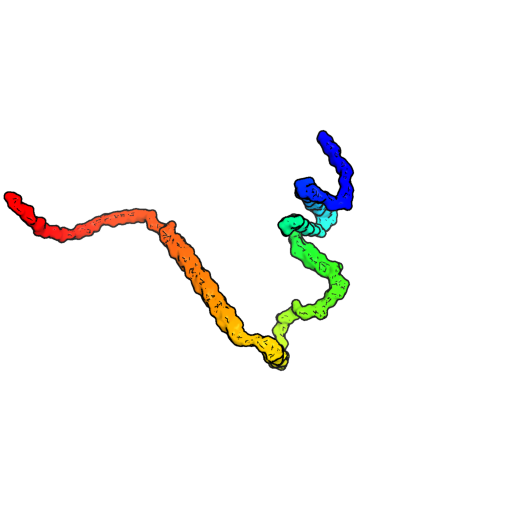ulgare subsp. vulgare (NCBI:txid112509)

InterPro domains:
  IPR002100 Transcription factor, MADS-box [PF00319] (11-58)
  IPR002100 Transcription factor, MADS-box [PR00404] (4-24)
  IPR002100 Transcription factor, MADS-box [PR00404] (24-39)
  IPR002100 Transcription factor, MADS-box [PR00404] (39-60)
  IPR002100 Transcription factor, MADS-box [PS50066] (2-62)
  IPR002100 Transcription factor, MADS-box [SM00432] (2-61)
  IPR033896 MADS MEF2-like, N-terminal [cd00265] (3-73)
  IPR036879 Transcription factor, MADS-box superfamily [G3DSA:3.40.1810.10] (14-92)
  IPR036879 Transcription factor, MADS-box superfamily [SSF55455] (4-82)
  IPR050142 MADS-box/MEF2 Transcription Factor [PTHR48019] (4-142)

Secondary structure (DSSP, 8-state):
--------SS---SHHHHHHHHHHHHHHHHHHHHHHHHHHT---EEEEE-TTS-EEEEESS-HHHHHHHHHHHH-TT----S------S---HHHHHHHHHHHHHHHHHHT--THHHHHHHHHHHHHHHHHHHHHHHHHHHHHTTS---------------------